Protein AF-A0A3D2QCF5-F1 (afdb_monomer)

pLDDT: mean 97.13, std 1.05, range [93.69, 98.31]

Sequence (43 aa):
MIRLTDLGKTYGSKTALAPISVTFAEHSFTCIVGKSGCGKTTL

Structure (mmCIF, N/CA/C/O backbone):
data_AF-A0A3D2QCF5-F1
#
_entry.id   AF-A0A3D2QCF5-F1
#
loop_
_atom_site.group_PDB
_atom_site.id
_atom_site.type_symbol
_atom_site.label_atom_id
_atom_site.label_alt_id
_atom_site.label_comp_id
_atom_site.label_asym_id
_atom_site.label_entity_id
_atom_site.label_seq_id
_atom_site.pdbx_PDB_ins_code
_atom_site.Cartn_x
_atom_site.Cartn_y
_atom_site.Cartn_z
_atom_site.occupancy
_atom_site.B_iso_or_equiv
_atom_site.auth_seq_id
_atom_site.auth_comp_id
_atom_site.auth_asym_id
_atom_site.auth_atom_id
_atom_site.pdbx_PDB_model_num
ATOM 1 N N . MET A 1 1 ? -15.114 4.294 6.040 1.00 94.06 1 MET A N 1
ATOM 2 C CA . MET A 1 1 ? -14.541 3.050 5.479 1.00 94.06 1 MET A CA 1
ATOM 3 C C . MET A 1 1 ? -13.790 3.452 4.224 1.00 94.06 1 MET A C 1
ATOM 5 O O . MET A 1 1 ? -14.307 4.307 3.512 1.00 94.06 1 MET A O 1
ATOM 9 N N . ILE A 1 2 ? -12.611 2.897 3.934 1.00 97.94 2 ILE A N 1
ATOM 10 C CA . ILE A 1 2 ? -11.910 3.176 2.664 1.00 97.94 2 ILE A CA 1
ATOM 11 C C . ILE A 1 2 ? -11.808 1.877 1.875 1.00 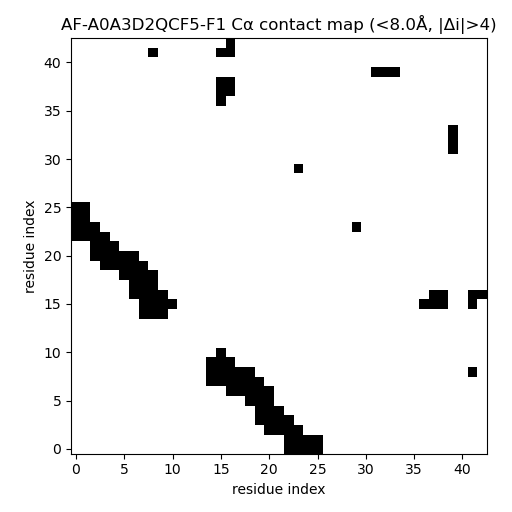97.94 2 ILE A C 1
ATOM 13 O O . ILE A 1 2 ? -11.361 0.867 2.412 1.00 97.94 2 ILE A O 1
ATOM 17 N N . ARG A 1 3 ? -12.215 1.897 0.605 1.00 98.19 3 ARG A N 1
ATOM 18 C CA . ARG A 1 3 ? -12.158 0.735 -0.285 1.00 98.19 3 ARG A CA 1
ATOM 19 C C . ARG A 1 3 ? -11.447 1.103 -1.578 1.00 98.19 3 ARG A C 1
ATOM 21 O O . ARG A 1 3 ? -11.869 2.011 -2.286 1.00 98.19 3 ARG A O 1
ATOM 28 N N . LEU A 1 4 ? -10.401 0.351 -1.886 1.00 98.25 4 LEU A N 1
ATOM 29 C CA . LEU A 1 4 ? -9.658 0.414 -3.135 1.00 98.25 4 LEU A CA 1
ATOM 30 C C . LEU A 1 4 ? -10.025 -0.825 -3.951 1.00 98.25 4 LEU A C 1
ATOM 32 O O . LEU A 1 4 ? -10.030 -1.933 -3.414 1.00 98.25 4 LEU A O 1
ATOM 36 N N . THR A 1 5 ? -10.372 -0.631 -5.220 1.00 98.31 5 THR A N 1
ATOM 37 C CA . THR A 1 5 ? -10.712 -1.724 -6.142 1.00 98.31 5 THR A CA 1
ATOM 38 C C . THR A 1 5 ? -9.802 -1.613 -7.354 1.00 98.31 5 THR A C 1
ATOM 40 O O . THR A 1 5 ? -9.791 -0.570 -8.004 1.00 98.31 5 THR A O 1
ATOM 43 N N . ASP A 1 6 ? -9.015 -2.659 -7.591 1.00 98.06 6 ASP A N 1
ATOM 44 C CA . ASP A 1 6 ? -8.055 -2.801 -8.690 1.00 98.06 6 ASP A CA 1
ATOM 45 C C . ASP A 1 6 ? -7.134 -1.581 -8.880 1.00 98.06 6 ASP A C 1
ATOM 47 O O . ASP A 1 6 ? -6.813 -1.167 -9.997 1.00 98.06 6 ASP A O 1
ATOM 51 N N . LEU A 1 7 ? -6.677 -1.002 -7.764 1.00 98.12 7 LEU A N 1
ATOM 52 C CA . LEU A 1 7 ? -5.773 0.142 -7.772 1.00 98.12 7 LEU A CA 1
ATOM 53 C C . LEU A 1 7 ? -4.373 -0.309 -8.191 1.00 98.12 7 LEU A C 1
ATOM 55 O O . LEU A 1 7 ? -3.736 -1.100 -7.498 1.00 98.12 7 LEU A O 1
ATOM 59 N N . GLY A 1 8 ? -3.876 0.248 -9.292 1.00 97.75 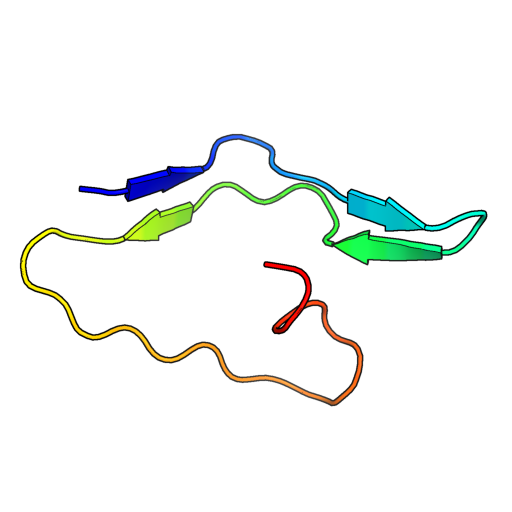8 GLY A N 1
ATOM 60 C CA . GLY A 1 8 ? -2.500 0.082 -9.745 1.00 97.75 8 GLY A CA 1
ATOM 61 C C . GLY A 1 8 ? -1.833 1.426 -10.023 1.00 97.75 8 GLY A C 1
ATOM 62 O O . GLY A 1 8 ? -2.495 2.415 -10.350 1.00 97.75 8 GLY A O 1
ATOM 63 N N . L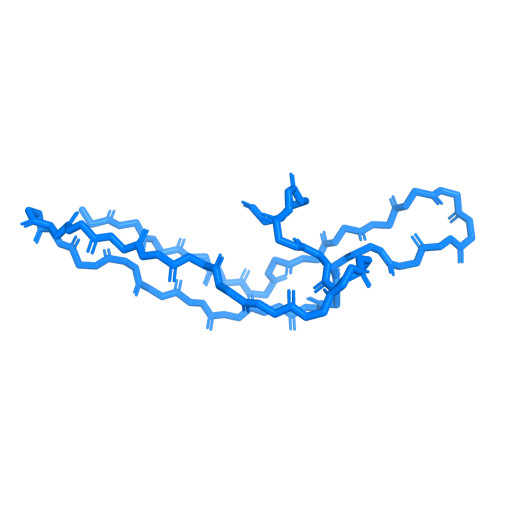YS A 1 9 ? -0.502 1.469 -9.917 1.00 98.06 9 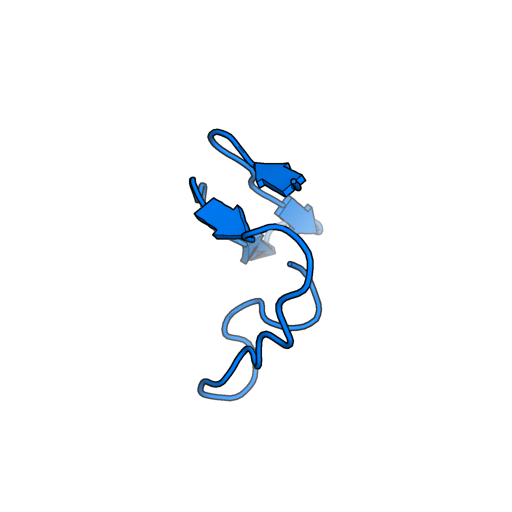LYS A N 1
ATOM 64 C CA . LYS A 1 9 ? 0.287 2.657 -10.253 1.00 98.06 9 LYS A CA 1
ATOM 65 C C . LYS A 1 9 ? 1.620 2.302 -10.899 1.00 98.06 9 LYS A C 1
ATOM 67 O O . LYS A 1 9 ? 2.429 1.555 -10.346 1.00 98.06 9 LYS A O 1
ATOM 72 N N . THR A 1 10 ? 1.877 2.952 -12.030 1.00 98.19 10 THR A N 1
ATOM 73 C CA . THR A 1 10 ? 3.127 2.859 -12.788 1.00 98.19 10 THR A CA 1
ATOM 74 C C . THR A 1 10 ? 3.743 4.247 -12.939 1.00 98.19 10 THR A C 1
ATOM 76 O O . THR A 1 10 ? 3.036 5.223 -13.203 1.00 98.19 10 THR A O 1
ATOM 79 N N . TYR A 1 11 ? 5.063 4.331 -12.771 1.00 97.19 11 TYR A N 1
ATOM 80 C CA . TYR A 1 11 ? 5.864 5.521 -13.057 1.00 97.19 11 TYR A CA 1
ATOM 81 C C . TYR A 1 11 ? 6.855 5.177 -14.175 1.00 97.19 11 TYR A C 1
ATOM 83 O O . TYR A 1 11 ? 7.796 4.409 -13.965 1.00 97.19 11 TYR A O 1
ATOM 91 N N . GLY A 1 12 ? 6.633 5.713 -15.378 1.00 96.94 12 GLY A N 1
ATOM 92 C CA . GLY A 1 12 ? 7.417 5.349 -16.561 1.00 96.94 12 GLY A CA 1
ATOM 93 C C . GLY A 1 12 ? 7.287 3.857 -16.882 1.00 96.94 12 GLY A C 1
ATOM 94 O O . GLY A 1 12 ? 6.181 3.355 -17.045 1.00 96.94 12 GLY A O 1
ATOM 95 N N . SER A 1 13 ? 8.413 3.143 -16.938 1.00 96.62 13 SER A N 1
ATOM 96 C CA . SER A 1 13 ? 8.457 1.689 -17.158 1.00 96.62 13 SER A CA 1
ATOM 97 C C . SER A 1 13 ? 8.335 0.855 -15.876 1.00 96.62 13 SER A C 1
ATOM 99 O O . SER A 1 13 ? 8.291 -0.372 -15.946 1.00 96.62 13 SER A O 1
ATOM 101 N N . LYS A 1 14 ? 8.296 1.486 -14.694 1.00 96.00 14 LYS A N 1
ATOM 102 C CA . LYS A 1 14 ? 8.284 0.784 -13.408 1.00 96.00 14 LYS A CA 1
ATOM 103 C C . LYS A 1 14 ? 6.880 0.720 -12.818 1.00 96.00 14 LYS A C 1
ATOM 105 O O . LYS A 1 14 ? 6.330 1.739 -12.394 1.00 96.00 14 LYS A O 1
ATOM 110 N N . THR A 1 15 ? 6.343 -0.491 -12.699 1.00 97.19 15 THR A N 1
ATOM 111 C CA . THR A 1 15 ? 5.137 -0.761 -11.905 1.00 97.19 15 THR A CA 1
ATOM 112 C C . THR A 1 15 ? 5.486 -0.646 -10.423 1.00 97.19 15 THR A C 1
ATOM 114 O O . THR A 1 15 ? 6.205 -1.484 -9.881 1.00 97.19 15 THR A O 1
ATOM 117 N N . ALA A 1 16 ? 5.027 0.424 -9.776 1.00 97.44 16 ALA A N 1
ATOM 118 C CA . ALA A 1 16 ? 5.288 0.682 -8.360 1.00 97.44 16 ALA A CA 1
ATOM 119 C C . ALA A 1 16 ? 4.236 0.038 -7.447 1.00 97.44 16 ALA A C 1
ATOM 121 O O . ALA A 1 16 ? 4.562 -0.355 -6.329 1.00 97.44 16 ALA A O 1
ATOM 122 N N . LEU A 1 17 ? 3.008 -0.112 -7.945 1.00 98.06 17 LEU A N 1
ATOM 123 C CA . LEU A 1 17 ? 1.937 -0.862 -7.302 1.00 98.06 17 LEU A CA 1
ATOM 124 C C . LEU A 1 17 ? 1.214 -1.678 -8.379 1.00 98.06 17 LEU A C 1
ATOM 126 O O . LEU A 1 17 ? 0.608 -1.106 -9.286 1.00 98.06 17 LEU A O 1
ATOM 130 N N . ALA A 1 18 ? 1.324 -3.006 -8.313 1.00 96.81 18 ALA A N 1
ATOM 131 C CA . ALA A 1 18 ? 0.489 -3.890 -9.126 1.00 96.81 18 ALA A CA 1
ATOM 132 C C . ALA A 1 18 ? -0.981 -3.763 -8.678 1.00 96.81 18 ALA A C 1
ATOM 134 O O . ALA A 1 18 ? -1.202 -3.341 -7.544 1.00 96.81 18 ALA A O 1
ATOM 135 N N . PRO A 1 19 ? -1.974 -4.105 -9.520 1.00 97.88 19 PRO A N 1
ATOM 136 C CA . PRO A 1 19 ? -3.381 -3.999 -9.147 1.00 97.88 19 PRO A CA 1
ATOM 137 C C . PRO A 1 19 ? -3.674 -4.701 -7.819 1.00 97.88 19 PRO A C 1
ATOM 139 O O . PRO A 1 19 ? -3.403 -5.894 -7.669 1.00 97.88 19 PRO A O 1
ATOM 142 N N . ILE A 1 20 ? -4.218 -3.951 -6.861 1.00 97.75 20 ILE A N 1
ATOM 143 C CA . ILE A 1 20 ? -4.671 -4.486 -5.580 1.00 97.75 20 ILE A CA 1
ATOM 144 C C . ILE A 1 20 ? -6.099 -4.046 -5.268 1.00 97.75 20 ILE A C 1
ATOM 146 O O . ILE A 1 20 ? -6.528 -2.941 -5.602 1.00 97.75 20 ILE A O 1
ATOM 150 N N . SER A 1 21 ? -6.804 -4.910 -4.546 1.00 98.19 21 SER A N 1
ATOM 151 C CA . SER A 1 21 ? -8.105 -4.619 -3.959 1.00 98.19 21 SER A CA 1
ATOM 152 C C . SER A 1 21 ? -7.998 -4.788 -2.446 1.00 98.19 21 SER A C 1
ATOM 154 O O . SER A 1 21 ? -7.658 -5.866 -1.959 1.00 98.19 21 SER A O 1
ATOM 156 N N . VAL A 1 22 ? -8.234 -3.710 -1.695 1.00 97.44 22 VAL A N 1
ATOM 157 C CA . VAL A 1 22 ? -8.084 -3.685 -0.232 1.00 97.44 22 VAL A CA 1
ATOM 158 C C . VAL A 1 22 ? -9.147 -2.796 0.401 1.00 97.44 22 VAL A C 1
ATOM 160 O O 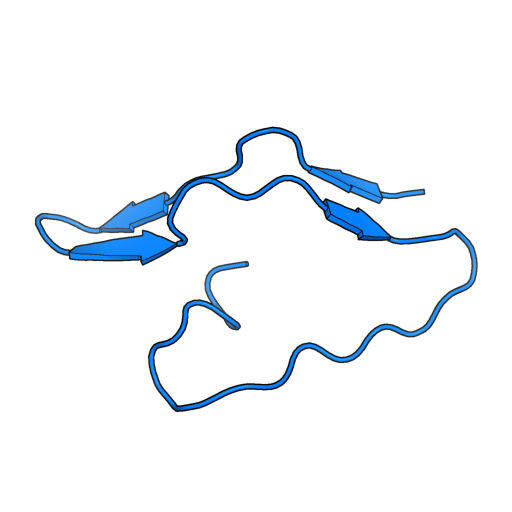. VAL A 1 22 ? -9.568 -1.787 -0.164 1.00 97.44 22 VAL A O 1
ATOM 163 N N . THR A 1 23 ? -9.601 -3.190 1.587 1.00 98.06 23 THR A N 1
ATOM 164 C CA . THR A 1 23 ? -10.566 -2.437 2.386 1.00 98.06 23 THR A CA 1
ATOM 165 C C . THR A 1 23 ? -9.959 -2.127 3.745 1.00 98.06 23 THR A C 1
ATOM 167 O O . THR A 1 23 ? -9.514 -3.033 4.445 1.00 98.06 23 THR A O 1
ATOM 170 N N . PHE A 1 24 ? -9.978 -0.852 4.123 1.00 97.75 24 PHE A N 1
ATOM 171 C CA . PHE A 1 24 ? -9.622 -0.375 5.452 1.00 97.75 24 PHE A CA 1
ATOM 172 C C . PHE A 1 24 ? -10.902 -0.110 6.248 1.00 97.75 24 PHE A C 1
ATOM 174 O O . PHE A 1 24 ? -11.776 0.662 5.825 1.00 97.75 24 PH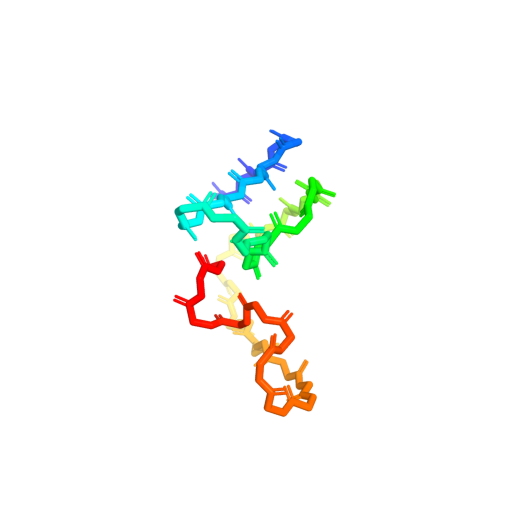E A O 1
ATOM 181 N N . ALA A 1 25 ? -11.017 -0.780 7.395 1.00 97.69 25 ALA A N 1
ATOM 182 C CA . ALA A 1 25 ? -12.172 -0.684 8.278 1.00 97.69 25 ALA A CA 1
ATOM 183 C C . ALA A 1 25 ? -12.295 0.715 8.901 1.00 97.69 25 ALA A C 1
ATOM 185 O O . ALA A 1 25 ? -11.305 1.433 9.073 1.00 97.69 25 ALA A O 1
ATOM 186 N N . GLU A 1 26 ? -13.518 1.102 9.261 1.00 97.56 26 GLU A N 1
ATOM 187 C CA . GLU A 1 26 ? -13.741 2.324 10.037 1.00 97.56 26 GLU A CA 1
ATOM 188 C C . GLU A 1 26 ? -13.112 2.228 11.417 1.00 97.56 26 GLU A C 1
ATOM 190 O O . GLU A 1 26 ? -13.003 1.143 11.982 1.00 97.56 26 GLU A O 1
ATOM 195 N N . HIS A 1 27 ? -12.686 3.383 11.934 1.00 97.38 27 HIS A N 1
ATOM 196 C CA . HIS A 1 27 ? -12.089 3.500 13.263 1.00 97.38 27 HIS A CA 1
ATOM 197 C C . HIS A 1 27 ? -10.903 2.545 13.494 1.00 97.38 27 HIS A C 1
ATOM 199 O O . HIS A 1 27 ? -10.643 2.131 14.620 1.00 97.38 27 HIS A O 1
ATOM 205 N N . SER A 1 28 ? -10.175 2.196 12.428 1.00 96.81 28 SER A N 1
ATOM 206 C CA . SER A 1 28 ? -9.021 1.303 12.493 1.00 96.81 28 SER A CA 1
ATOM 207 C C . SER A 1 28 ? -7.708 2.057 12.311 1.00 96.81 28 SER A C 1
ATOM 209 O O . SER A 1 28 ? -7.631 3.060 11.600 1.00 96.81 28 SER A O 1
ATOM 211 N N . PHE A 1 29 ? -6.657 1.534 12.938 1.00 97.00 29 PHE A N 1
ATOM 212 C CA . PHE A 1 29 ? -5.280 1.947 12.706 1.00 97.00 29 PHE A CA 1
ATOM 213 C C . PHE A 1 29 ? -4.562 0.821 11.960 1.00 97.00 29 PHE A C 1
ATOM 215 O O . PHE A 1 29 ? -4.362 -0.260 12.511 1.00 97.00 29 PHE A O 1
ATOM 222 N N . THR A 1 30 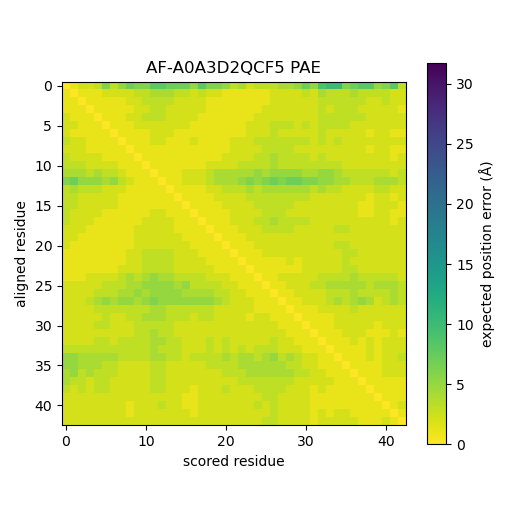? -4.225 1.048 10.689 1.00 96.56 30 THR A N 1
ATOM 223 C CA . THR A 1 30 ? -3.634 0.021 9.819 1.00 96.56 30 THR A CA 1
ATOM 224 C C . THR A 1 30 ? -2.178 0.347 9.510 1.00 96.56 30 THR A C 1
ATOM 226 O O . THR A 1 30 ? -1.868 1.437 9.035 1.00 96.56 30 THR A O 1
ATOM 229 N N . CYS A 1 31 ? -1.288 -0.623 9.723 1.00 97.38 31 CYS A N 1
ATOM 230 C CA . CYS A 1 31 ? 0.123 -0.531 9.358 1.00 97.38 31 CYS A CA 1
ATOM 231 C C . CYS A 1 31 ? 0.396 -1.302 8.064 1.00 97.38 31 CYS A C 1
ATOM 233 O O . CYS A 1 31 ? 0.048 -2.476 7.950 1.00 97.38 31 CYS A O 1
ATOM 235 N N . ILE A 1 32 ? 1.092 -0.669 7.119 1.00 96.94 32 ILE A N 1
ATOM 236 C CA . ILE A 1 32 ? 1.549 -1.306 5.881 1.00 96.94 32 ILE A CA 1
ATOM 237 C C . ILE A 1 32 ? 3.038 -1.640 6.032 1.00 96.94 32 ILE A C 1
ATOM 239 O O . ILE A 1 32 ? 3.873 -0.749 6.191 1.00 96.94 32 ILE A O 1
ATOM 243 N N . VAL A 1 33 ? 3.388 -2.927 5.966 1.00 97.06 33 VAL A N 1
ATOM 244 C CA . VAL A 1 33 ? 4.761 -3.430 6.165 1.00 97.06 33 VAL A CA 1
ATOM 245 C C . VAL A 1 33 ? 5.237 -4.259 4.975 1.00 97.06 33 VAL A C 1
ATOM 247 O O . VAL A 1 33 ? 4.442 -4.798 4.213 1.00 97.06 33 VAL A O 1
ATOM 250 N N . GLY A 1 34 ? 6.555 -4.350 4.787 1.00 96.12 34 GLY A N 1
ATOM 251 C CA . GLY A 1 34 ? 7.152 -5.094 3.676 1.00 96.12 34 GLY A CA 1
ATOM 252 C C . GLY A 1 34 ? 8.522 -4.564 3.260 1.00 96.12 34 GLY A C 1
ATOM 253 O O . GLY A 1 34 ? 8.919 -3.458 3.639 1.00 96.12 34 GLY A O 1
ATOM 254 N N . LYS A 1 35 ? 9.243 -5.348 2.448 1.00 96.75 35 LYS A N 1
ATOM 255 C CA . LYS A 1 35 ? 10.594 -5.023 1.945 1.00 96.75 35 LYS A CA 1
ATOM 256 C C . LYS A 1 35 ? 10.634 -3.664 1.229 1.00 96.75 35 LYS A C 1
ATOM 258 O O . LYS A 1 35 ? 9.615 -3.162 0.754 1.00 96.75 35 LYS A O 1
ATOM 263 N N . SER A 1 36 ? 11.808 -3.035 1.158 1.00 96.88 36 SER A N 1
ATOM 264 C CA . SER A 1 36 ? 11.960 -1.775 0.415 1.00 96.88 36 SER A CA 1
ATOM 265 C C . SER A 1 36 ? 11.516 -1.941 -1.046 1.00 96.88 36 SER A C 1
ATOM 267 O O . SER A 1 36 ? 11.754 -2.981 -1.653 1.00 96.88 36 SER A O 1
ATOM 269 N N . GLY A 1 37 ? 10.823 -0.936 -1.591 1.00 93.69 37 GLY A N 1
ATOM 270 C CA . GLY A 1 37 ? 10.354 -0.940 -2.980 1.00 93.69 37 GLY A CA 1
ATOM 271 C C . GLY A 1 37 ? 9.097 -1.767 -3.284 1.00 93.69 37 GLY A C 1
ATOM 272 O O . GLY A 1 37 ? 8.694 -1.799 -4.439 1.00 93.69 37 GLY A O 1
ATOM 273 N N . CYS A 1 38 ? 8.439 -2.386 -2.296 1.00 94.81 38 CYS A N 1
ATOM 274 C CA . CYS A 1 38 ? 7.237 -3.205 -2.528 1.00 94.81 38 CYS A CA 1
ATOM 275 C C . CYS A 1 38 ? 5.916 -2.416 -2.693 1.00 94.81 38 CYS A C 1
ATOM 277 O O . CYS A 1 38 ? 4.849 -3.006 -2.576 1.00 94.81 38 CYS A O 1
ATOM 279 N N . GLY A 1 39 ? 5.970 -1.093 -2.895 1.00 95.94 39 GLY A N 1
ATOM 280 C CA . GLY A 1 39 ? 4.782 -0.264 -3.161 1.00 95.94 39 GLY A CA 1
ATOM 281 C C . GLY A 1 39 ? 4.109 0.399 -1.952 1.00 95.94 39 GLY A C 1
ATOM 282 O O . GLY A 1 39 ? 3.096 1.052 -2.129 1.00 95.94 39 GLY A O 1
ATOM 283 N N . LYS A 1 40 ? 4.668 0.313 -0.735 1.00 97.69 40 LYS A N 1
ATOM 284 C 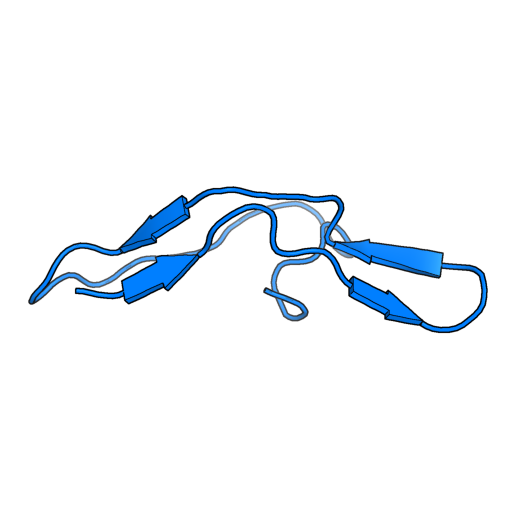CA . LYS A 1 40 ? 4.023 0.828 0.502 1.00 97.69 40 LYS A CA 1
ATOM 285 C C . LYS A 1 40 ? 3.745 2.330 0.534 1.00 97.69 40 LYS A C 1
ATOM 287 O O . LYS A 1 40 ? 2.754 2.727 1.103 1.00 97.69 40 LYS A O 1
ATOM 292 N N . THR A 1 41 ? 4.667 3.144 0.018 1.00 97.00 41 THR A N 1
ATOM 293 C CA . THR A 1 41 ? 4.506 4.610 -0.066 1.00 97.00 41 THR A CA 1
ATOM 294 C C . THR A 1 41 ? 3.721 5.010 -1.316 1.00 97.00 41 THR A C 1
ATOM 296 O O . THR A 1 41 ? 3.341 6.162 -1.473 1.00 97.00 41 THR A O 1
ATOM 299 N N . THR A 1 42 ? 3.564 4.073 -2.254 1.00 97.31 42 THR A N 1
ATOM 300 C CA . THR A 1 42 ? 2.780 4.273 -3.474 1.00 97.31 42 THR A CA 1
ATOM 301 C C . THR A 1 42 ? 1.304 3.974 -3.239 1.00 97.31 42 THR A C 1
ATOM 303 O O . THR A 1 42 ? 0.467 4.649 -3.832 1.00 97.31 42 THR A O 1
ATOM 306 N N . LEU A 1 43 ? 1.014 2.959 -2.420 1.00 95.69 43 LEU A N 1
ATOM 307 C CA . LEU A 1 43 ? -0.292 2.710 -1.819 1.00 95.69 43 LEU A CA 1
ATOM 308 C C . LEU A 1 43 ? -0.624 3.799 -0.795 1.00 95.69 43 LEU A C 1
ATOM 310 O O . LEU A 1 43 ? -1.791 4.243 -0.802 1.00 95.69 43 LEU A O 1
#

Secondary structure (DSSP, 8-state):
-EEEEEEEEEETTEEEEEEEEEEEPTT-------STTSSTTT-

Mean predicted aligned error: 2.18 Å

Radius of gyration: 11.58 Å; Cα contacts (8 Å, |Δi|>4): 55; chains: 1; bounding box: 26×11×30 Å

Solvent-accessible surface area (backbone atoms only — not comparable to full-atom values): 2959 Å² total; per-residue (Å²): 108,50,76,46,74,65,46,59,43,66,60,88,92,43,72,44,30,69,68,40,69,52,74,48,66,65,101,61,89,85,86,84,83,79,67,90,86,74,20,72,90,72,104

Foldseek 3Di:
DDWDAQDWDDDVPDTQGGGDTDDDDPPDDDDDDDDPSNNRVVD

Nearest PDB structures (foldseek):
  2d62-assembly1_A-2  TM=9.777E-01  e=2.953E-01  Pyrococcus horikoshii
  6ic4-assembly1_J  TM=8.094E-01  e=2.243E-01  Acinetobacter baumannii
  7f04-assembly1_A  TM=7.197E-01  e=1.764E+00  Escheric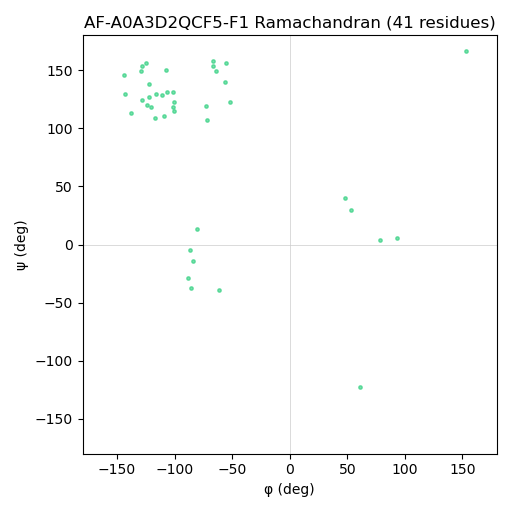hia coli BL21(DE3)